Protein AF-A0A9E5U353-F1 (afdb_monomer)

Mean predicted aligned error: 9.0 Å

pLDDT: mean 82.62, std 15.08, range [50.69, 98.19]

Radius of gyration: 20.06 Å; Cα contacts (8 Å, |Δi|>4): 296; chains: 1; bounding box: 48×35×57 Å

Secondary structure (DSSP, 8-state):
--EEEEEEEEEEETTTTEEEEEEEEEEEE-TTSSEEEEEEEEEE-----TT-GGGGGPPPPEEEEEEEEEE--STTEEEEEEEEEEEEPP-----TT-PPP-EEEEEEEEEEEEEETTEEEEEEEEEEESTTPPP-EE-

Sequence (139 aa):
GFGFTVTGGVEYDFLTKQWGTHDVQVRYRHRGGLADVTVGQRRYRPYFPVWSIWGVFSPVGYNRQFASMAVYPIAGLVLRTEGYRFEYEDTETQTPLGVFEDGGWSWSAGGTYAGVRNFVFDANYRAQFGPGASSQGFD

Structure (mmCIF, N/CA/C/O backbone):
data_AF-A0A9E5U353-F1
#
_entry.id   AF-A0A9E5U353-F1
#
loop_
_atom_site.group_PDB
_atom_site.id
_atom_site.type_symbol
_atom_site.label_atom_id
_atom_site.label_alt_id
_atom_site.label_comp_id
_atom_site.label_asym_id
_atom_site.label_entity_id
_atom_site.label_seq_id
_atom_site.pdbx_PDB_ins_code
_atom_site.Cartn_x
_atom_site.Cartn_y
_atom_site.Cartn_z
_atom_site.occupancy
_atom_site.B_iso_or_equiv
_atom_site.auth_seq_id
_atom_site.auth_comp_id
_atom_site.auth_asym_id
_atom_site.auth_atom_id
_atom_site.pdbx_PDB_model_num
ATOM 1 N N . GLY A 1 1 ? 6.337 14.299 -14.046 1.00 63.34 1 GLY A N 1
ATOM 2 C CA . GLY A 1 1 ? 6.720 15.191 -12.934 1.00 63.34 1 GLY A CA 1
ATOM 3 C C . GLY A 1 1 ? 7.073 14.354 -11.724 1.00 63.34 1 GLY A C 1
ATOM 4 O O . GLY A 1 1 ? 6.481 13.292 -11.571 1.00 63.34 1 GLY A O 1
ATOM 5 N N . PHE A 1 2 ? 8.036 14.798 -10.913 1.00 86.56 2 PHE A N 1
ATOM 6 C CA . PHE A 1 2 ? 8.226 14.268 -9.559 1.00 86.56 2 PHE A CA 1
ATOM 7 C C . PHE A 1 2 ? 7.375 15.050 -8.583 1.00 86.56 2 PHE A C 1
ATOM 9 O O . PHE A 1 2 ? 7.074 16.216 -8.835 1.00 86.56 2 PHE A O 1
ATOM 16 N N . GLY A 1 3 ? 7.038 14.428 -7.466 1.00 92.50 3 GLY A N 1
ATOM 17 C CA . GLY A 1 3 ? 6.367 15.140 -6.399 1.00 92.50 3 GLY A CA 1
ATOM 18 C C . GLY A 1 3 ? 5.832 14.221 -5.327 1.00 92.50 3 GLY A C 1
ATOM 19 O O . GLY A 1 3 ? 5.822 12.996 -5.471 1.00 92.50 3 GLY A O 1
ATOM 20 N N . PHE A 1 4 ? 5.382 14.872 -4.267 1.00 95.69 4 PHE A N 1
ATOM 21 C CA . PHE A 1 4 ? 4.570 14.267 -3.234 1.00 95.69 4 PHE A CA 1
ATOM 22 C C . PHE A 1 4 ? 3.111 14.632 -3.491 1.00 95.69 4 PHE A C 1
ATOM 24 O O . PHE A 1 4 ? 2.793 15.766 -3.848 1.00 95.69 4 PHE A O 1
ATOM 31 N N . THR A 1 5 ? 2.222 13.668 -3.312 1.00 96.12 5 THR A N 1
ATOM 32 C CA . THR A 1 5 ? 0.779 13.880 -3.295 1.00 96.12 5 THR A CA 1
ATOM 33 C C . THR A 1 5 ? 0.257 13.335 -1.984 1.00 96.12 5 THR A C 1
ATOM 35 O O . THR A 1 5 ? 0.518 12.184 -1.648 1.00 96.12 5 THR A O 1
ATOM 38 N N . VAL A 1 6 ? 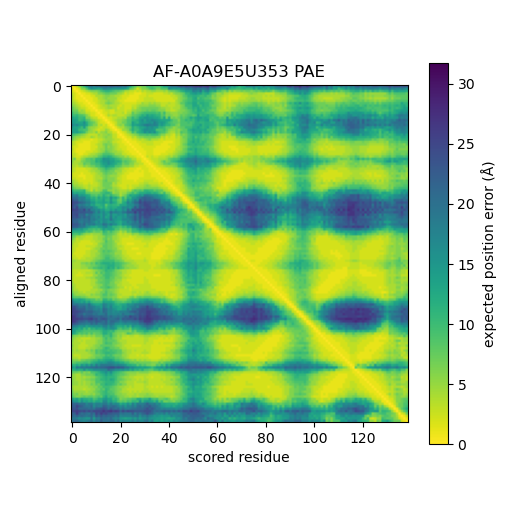-0.462 14.170 -1.245 1.00 95.38 6 VAL A N 1
ATOM 39 C CA . VAL A 1 6 ? -1.126 13.775 -0.004 1.00 95.38 6 VAL A CA 1
ATOM 40 C C . VAL A 1 6 ? -2.619 13.708 -0.283 1.00 95.38 6 VAL A C 1
ATOM 42 O O . VAL A 1 6 ? -3.177 14.602 -0.919 1.00 95.38 6 VAL A O 1
ATOM 45 N N . THR A 1 7 ? -3.261 12.635 0.155 1.00 94.06 7 THR A N 1
ATOM 46 C CA . THR A 1 7 ? -4.711 12.447 0.063 1.00 94.06 7 THR A CA 1
ATOM 47 C C . THR A 1 7 ? -5.200 11.951 1.410 1.00 94.06 7 THR A C 1
ATOM 49 O O . THR A 1 7 ? -4.520 11.151 2.044 1.00 94.06 7 THR A O 1
ATOM 52 N N . GLY A 1 8 ? -6.353 12.418 1.861 1.00 91.06 8 GLY A N 1
ATOM 53 C CA . GLY A 1 8 ? -6.964 11.908 3.076 1.00 91.06 8 GLY A CA 1
ATOM 54 C C . GLY A 1 8 ? -8.413 12.336 3.195 1.00 91.06 8 GLY A C 1
ATOM 55 O O . GLY A 1 8 ? -8.853 13.267 2.514 1.00 91.06 8 GLY A O 1
ATOM 56 N N . GLY A 1 9 ? -9.127 11.642 4.067 1.00 88.44 9 GLY A N 1
ATOM 57 C CA . GLY A 1 9 ? -10.534 11.841 4.362 1.00 88.44 9 GLY A CA 1
ATOM 58 C C . GLY A 1 9 ? -10.806 11.615 5.843 1.00 88.44 9 GLY A C 1
ATOM 59 O O . GLY A 1 9 ? -10.103 10.866 6.522 1.00 88.44 9 GLY A O 1
ATOM 60 N N . VAL A 1 10 ? -11.820 12.297 6.365 1.00 88.69 10 VAL A N 1
ATOM 61 C CA . VAL A 1 10 ? -12.285 12.103 7.735 1.00 88.69 10 VAL A CA 1
ATOM 62 C C . VAL A 1 10 ? -13.788 12.312 7.806 1.00 88.69 10 VAL A C 1
ATOM 64 O O . VAL A 1 10 ? -14.325 13.254 7.225 1.00 88.69 10 VAL A O 1
ATOM 67 N N . GLU A 1 11 ? -14.455 11.432 8.538 1.00 83.44 11 GLU A N 1
ATOM 68 C CA . GLU A 1 11 ? -15.876 11.527 8.837 1.00 83.44 11 GLU A CA 1
ATOM 69 C C . GLU A 1 11 ? -16.074 11.988 10.283 1.00 83.44 11 GLU A C 1
ATOM 71 O O . GLU A 1 11 ? -15.433 11.487 11.213 1.00 83.44 11 GLU A O 1
ATOM 76 N N . TYR A 1 12 ? -16.987 12.937 10.480 1.00 76.88 12 TYR A N 1
ATOM 77 C CA . TYR A 1 12 ? -17.412 13.390 11.799 1.00 76.88 12 TYR A CA 1
ATOM 78 C C . TYR A 1 12 ? -18.933 13.336 11.884 1.00 76.88 12 TYR A C 1
ATOM 80 O O . TYR A 1 12 ? -19.622 13.981 11.091 1.00 76.88 12 TYR A O 1
ATOM 88 N N . ASP A 1 13 ? -19.453 12.574 12.843 1.00 73.81 13 ASP A N 1
ATOM 89 C CA . ASP A 1 13 ? -20.884 12.532 13.116 1.00 73.81 13 ASP A CA 1
ATOM 90 C C . ASP A 1 13 ? -21.246 13.551 14.204 1.00 73.81 13 ASP A C 1
ATOM 92 O O . ASP A 1 13 ? -20.847 13.436 15.365 1.00 73.81 13 ASP A O 1
ATOM 96 N N . PHE A 1 14 ? -22.056 14.538 13.825 1.00 74.12 14 PHE A N 1
ATOM 97 C CA . PHE A 1 14 ? -22.554 15.579 14.720 1.00 74.12 14 PHE A CA 1
ATOM 98 C C . PHE A 1 14 ? -23.605 15.076 15.721 1.00 74.12 14 PHE A C 1
ATOM 100 O O . PHE A 1 14 ? -23.747 15.676 16.787 1.00 74.12 14 PHE A O 1
ATOM 107 N N . LEU A 1 15 ? -24.330 13.995 15.411 1.00 70.12 15 LEU A N 1
ATOM 108 C CA . LEU A 1 15 ? -25.372 13.435 16.278 1.00 70.12 15 LEU A CA 1
ATOM 109 C C . LEU A 1 15 ? -24.760 12.678 17.456 1.00 70.12 15 LEU A C 1
ATOM 111 O O . LEU A 1 15 ? -25.156 12.881 18.602 1.00 70.12 15 LEU A O 1
ATOM 115 N N . THR A 1 16 ? -23.766 11.835 17.180 1.00 68.50 16 THR A N 1
ATOM 116 C CA . THR A 1 16 ? -23.054 11.062 18.210 1.00 68.50 16 THR A CA 1
ATOM 117 C C . THR A 1 16 ? -21.823 11.786 18.764 1.00 68.50 16 THR A C 1
ATOM 119 O O . THR A 1 16 ? -21.274 11.356 19.778 1.00 68.50 16 THR A O 1
ATOM 122 N N . LYS A 1 17 ? -21.417 12.912 18.153 1.00 71.50 17 LYS A N 1
ATOM 123 C CA . LYS A 1 17 ? -20.197 13.690 18.454 1.00 71.50 17 LYS A CA 1
ATOM 124 C C . LYS A 1 17 ? -18.912 12.861 18.361 1.00 71.50 17 LYS A C 1
ATOM 126 O O . LYS A 1 17 ? -17.961 13.098 19.107 1.00 71.50 17 LYS A O 1
ATOM 131 N N . GLN A 1 18 ? -18.878 11.889 17.454 1.00 68.19 18 GLN A N 1
ATOM 132 C CA . GLN A 1 18 ? -17.766 10.954 17.302 1.00 68.19 18 GLN A CA 1
ATOM 133 C C . GLN A 1 18 ? -17.076 11.102 15.946 1.00 68.19 18 GLN A C 1
ATOM 135 O O . GLN A 1 18 ? -17.694 11.410 14.928 1.00 68.19 18 GLN A O 1
ATOM 140 N N . TRP A 1 19 ? -15.770 10.836 15.947 1.00 71.06 19 TRP A N 1
ATOM 141 C CA . TRP A 1 19 ? -14.989 10.648 14.729 1.00 71.06 19 TRP A CA 1
ATOM 142 C C . TRP A 1 19 ? -15.247 9.242 14.175 1.00 71.06 19 TRP A C 1
ATOM 144 O O . TRP A 1 19 ? -15.135 8.251 14.907 1.00 71.06 19 TRP A O 1
ATOM 154 N N . GLY A 1 20 ? -15.626 9.187 12.900 1.00 75.44 20 GLY A N 1
ATOM 155 C CA . GLY A 1 20 ? -15.909 7.966 12.155 1.00 75.44 20 GLY A CA 1
ATOM 156 C C . GLY A 1 20 ? -14.671 7.433 11.436 1.00 75.44 20 GLY A C 1
ATOM 157 O O . GLY A 1 20 ? -13.565 7.417 11.987 1.00 75.44 20 GLY A O 1
ATOM 158 N N . THR A 1 21 ? -14.855 6.993 10.191 1.00 81.69 21 THR A N 1
ATOM 159 C CA . THR A 1 21 ? -13.746 6.520 9.358 1.00 81.69 21 THR A CA 1
ATOM 160 C C . THR A 1 21 ? -12.806 7.676 9.021 1.00 81.69 21 THR A C 1
ATOM 162 O O . THR A 1 21 ? -13.242 8.782 8.703 1.00 81.69 21 THR A O 1
ATOM 165 N N . HIS A 1 22 ? -11.501 7.420 9.079 1.00 86.12 22 HIS A N 1
ATOM 166 C CA . HIS A 1 22 ? -10.500 8.352 8.575 1.00 86.12 22 HIS A CA 1
ATOM 167 C C . HIS A 1 22 ? -9.378 7.629 7.845 1.00 86.12 22 HIS A C 1
ATOM 169 O O . HIS A 1 22 ? -8.992 6.513 8.199 1.00 86.12 22 HIS A O 1
ATOM 175 N N . ASP A 1 23 ? -8.834 8.284 6.830 1.00 90.75 23 ASP A N 1
ATOM 176 C CA . ASP A 1 23 ? -7.731 7.786 6.030 1.00 90.75 23 ASP A CA 1
ATOM 177 C C . ASP A 1 23 ? -6.764 8.910 5.668 1.00 90.75 23 ASP A C 1
ATOM 179 O O . ASP A 1 23 ? -7.139 10.069 5.496 1.00 90.75 23 ASP A O 1
ATOM 183 N N . VAL A 1 24 ? -5.488 8.560 5.569 1.00 93.94 24 VAL A N 1
ATOM 184 C CA . VAL A 1 24 ? -4.467 9.442 5.016 1.00 93.94 24 VAL A CA 1
ATOM 185 C C . VAL A 1 24 ? -3.426 8.609 4.294 1.00 93.94 24 VAL A C 1
ATOM 187 O O . VAL A 1 24 ? -2.981 7.570 4.785 1.00 93.94 24 VAL A O 1
ATOM 190 N N . GLN A 1 25 ? -3.019 9.081 3.125 1.00 95.44 25 GLN A N 1
ATOM 191 C CA . GLN A 1 25 ? -1.973 8.483 2.320 1.00 95.44 25 GLN A CA 1
ATOM 192 C C . GLN A 1 25 ? -1.069 9.546 1.707 1.00 95.44 25 GLN A C 1
ATOM 194 O O . GLN A 1 25 ? -1.489 10.649 1.350 1.00 95.44 25 GLN A O 1
ATOM 199 N N . VAL A 1 26 ? 0.190 9.170 1.547 1.00 96.81 26 VAL A N 1
ATOM 200 C C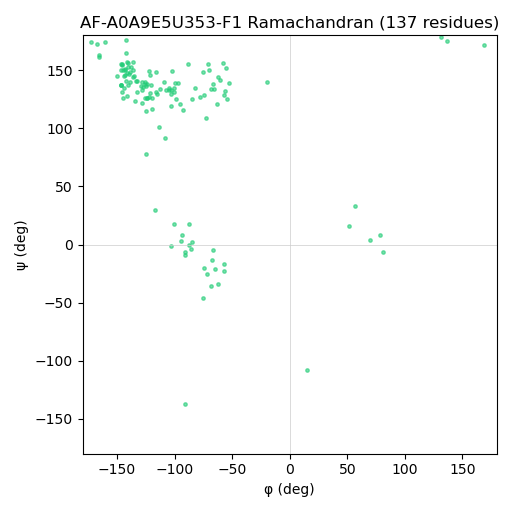A . VAL A 1 26 ? 1.219 9.951 0.880 1.00 96.81 26 VAL A CA 1
ATOM 201 C C . VAL A 1 26 ? 1.770 9.113 -0.258 1.00 96.81 26 VAL A C 1
ATOM 203 O O . VAL A 1 26 ? 2.200 7.979 -0.054 1.00 96.81 26 VAL A O 1
ATOM 206 N N . ARG A 1 27 ? 1.780 9.688 -1.456 1.00 96.38 27 ARG A N 1
ATOM 207 C CA . ARG A 1 27 ? 2.394 9.112 -2.647 1.00 96.38 27 ARG A CA 1
ATOM 208 C C . ARG A 1 27 ? 3.587 9.948 -3.070 1.00 96.38 27 ARG A C 1
ATOM 210 O O . ARG A 1 27 ? 3.488 11.167 -3.169 1.00 96.38 27 ARG A O 1
ATOM 217 N N . TYR A 1 28 ? 4.693 9.290 -3.370 1.00 96.38 28 TYR A N 1
ATOM 218 C CA . TYR A 1 28 ? 5.891 9.881 -3.935 1.00 96.38 28 TYR A CA 1
ATOM 219 C C . TYR A 1 28 ? 6.156 9.301 -5.322 1.00 96.38 28 TYR A C 1
ATOM 221 O O . TYR A 1 28 ? 6.181 8.084 -5.501 1.00 96.38 28 TYR A O 1
ATOM 229 N N . ARG A 1 29 ? 6.413 10.175 -6.299 1.00 95.50 29 ARG A N 1
ATOM 230 C CA . ARG A 1 29 ? 6.825 9.780 -7.650 1.00 95.50 29 ARG A CA 1
ATOM 231 C C . ARG A 1 29 ? 8.195 10.347 -7.981 1.00 95.50 29 ARG A C 1
ATOM 233 O O . ARG A 1 29 ? 8.396 11.561 -7.923 1.00 95.50 29 ARG A O 1
ATOM 240 N N . HIS A 1 30 ? 9.122 9.482 -8.380 1.00 92.75 30 HIS A N 1
ATOM 241 C CA . HIS A 1 30 ? 10.470 9.886 -8.773 1.00 92.75 30 HIS A CA 1
ATOM 242 C C . HIS A 1 30 ? 10.481 10.659 -10.109 1.00 92.75 30 HIS A C 1
ATOM 244 O O . HIS A 1 30 ? 9.668 10.413 -11.002 1.00 92.75 30 HIS A O 1
ATOM 250 N N . ARG A 1 31 ? 11.449 11.573 -10.290 1.00 85.38 31 ARG A N 1
ATOM 251 C CA . ARG A 1 31 ? 11.523 12.514 -11.437 1.00 85.38 31 ARG A CA 1
ATOM 252 C C . ARG A 1 31 ? 11.666 11.829 -12.783 1.00 85.38 31 ARG A C 1
ATOM 254 O O . ARG A 1 31 ? 11.104 12.314 -13.760 1.00 85.38 31 ARG A O 1
ATOM 261 N N . GLY A 1 32 ? 12.365 10.701 -12.805 1.00 86.31 32 GLY A N 1
ATOM 262 C CA . GLY A 1 32 ? 12.540 9.864 -13.991 1.00 86.31 32 GLY A CA 1
ATOM 263 C C . GLY A 1 32 ? 11.519 8.734 -14.130 1.00 86.31 32 GLY A C 1
ATOM 264 O O . GLY A 1 32 ? 11.740 7.850 -14.942 1.00 86.31 32 GLY A O 1
ATOM 265 N N . GLY A 1 33 ? 10.467 8.679 -13.302 1.00 86.50 33 GLY A N 1
ATOM 266 C CA . GLY A 1 33 ? 9.503 7.567 -13.314 1.00 86.50 33 GLY A CA 1
ATOM 267 C C . GLY A 1 33 ? 10.053 6.230 -12.800 1.00 86.50 33 GLY A C 1
ATOM 268 O O . GLY A 1 33 ? 9.328 5.247 -12.798 1.00 86.50 33 GLY A O 1
ATOM 269 N N . LEU A 1 34 ? 11.304 6.206 -12.327 1.00 93.31 34 LEU A N 1
ATOM 270 C CA . LEU A 1 34 ? 12.001 5.007 -11.841 1.00 93.31 34 LEU A CA 1
ATOM 271 C C . LEU A 1 34 ? 11.392 4.390 -10.581 1.00 93.31 34 LEU A C 1
ATOM 273 O O . LEU A 1 34 ? 11.657 3.227 -10.297 1.00 93.31 34 LEU A O 1
ATOM 277 N N . ALA A 1 35 ? 10.620 5.163 -9.817 1.00 95.00 35 ALA A N 1
ATOM 278 C CA . ALA A 1 35 ? 9.994 4.698 -8.592 1.00 95.00 35 ALA A CA 1
ATOM 279 C C . ALA A 1 35 ? 8.668 5.418 -8.324 1.00 95.00 35 ALA A C 1
ATOM 281 O O . ALA A 1 35 ? 8.523 6.618 -8.596 1.00 95.00 35 ALA A O 1
ATOM 282 N N . ASP A 1 36 ? 7.732 4.671 -7.755 1.00 96.50 36 ASP A N 1
ATOM 283 C CA . ASP A 1 36 ? 6.452 5.121 -7.224 1.00 96.50 36 ASP A CA 1
ATOM 284 C C . ASP A 1 36 ? 6.268 4.470 -5.855 1.00 96.50 36 ASP A C 1
ATOM 286 O O . ASP A 1 36 ? 6.368 3.251 -5.746 1.00 96.50 36 ASP A O 1
ATOM 290 N N . VAL A 1 37 ? 6.071 5.267 -4.811 1.00 97.06 37 VAL A N 1
ATOM 291 C CA . VAL A 1 37 ? 5.944 4.787 -3.430 1.00 97.06 37 VAL A CA 1
ATOM 292 C C . VAL A 1 37 ? 4.676 5.370 -2.843 1.00 97.06 37 VAL A C 1
ATOM 294 O O . VAL A 1 37 ? 4.448 6.570 -2.954 1.00 97.06 37 VAL A O 1
ATOM 297 N N . THR A 1 38 ? 3.864 4.546 -2.195 1.00 97.56 38 THR A N 1
ATOM 298 C CA . THR A 1 38 ? 2.676 4.977 -1.459 1.00 97.56 38 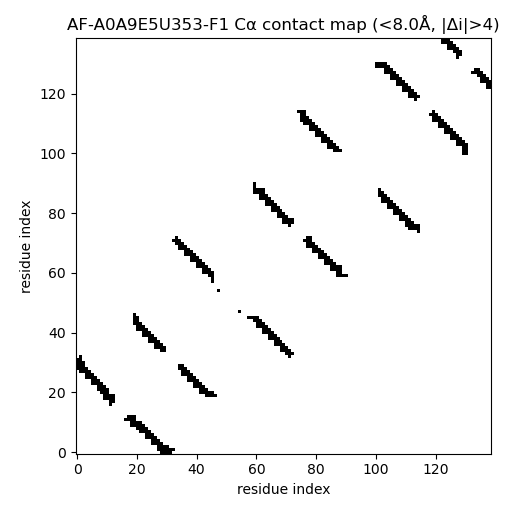THR A CA 1
ATOM 299 C C . THR A 1 38 ? 2.731 4.424 -0.047 1.00 97.56 38 THR A C 1
ATOM 301 O O . THR A 1 38 ? 3.042 3.257 0.150 1.00 97.56 38 THR A O 1
ATOM 304 N N . VAL A 1 39 ? 2.426 5.254 0.942 1.00 96.88 39 VAL A N 1
ATOM 305 C CA . VAL A 1 39 ? 2.295 4.855 2.347 1.00 96.88 39 VAL A CA 1
ATOM 306 C C . VAL A 1 39 ? 1.043 5.489 2.923 1.00 96.88 39 VAL A C 1
ATOM 308 O O . VAL A 1 39 ? 0.702 6.614 2.560 1.00 96.88 39 VAL A O 1
ATOM 311 N N . GLY A 1 40 ? 0.345 4.798 3.815 1.00 95.44 40 GLY A N 1
ATOM 312 C CA . GLY A 1 40 ? -0.872 5.341 4.396 1.00 95.44 40 GLY A CA 1
ATOM 313 C C . GLY A 1 40 ? -1.391 4.575 5.596 1.00 95.44 40 GLY A C 1
ATOM 314 O O . GLY A 1 40 ? -0.912 3.497 5.950 1.00 95.44 40 GLY A O 1
ATOM 315 N N . GLN A 1 41 ? -2.405 5.161 6.217 1.00 93.06 41 GLN A N 1
ATOM 316 C CA . GLN A 1 41 ? -3.159 4.573 7.309 1.00 93.06 41 GLN A CA 1
ATOM 317 C C . GLN A 1 41 ? -4.653 4.805 7.101 1.00 93.06 41 GLN A C 1
ATOM 319 O O . GLN A 1 41 ? -5.065 5.800 6.506 1.00 93.06 41 GLN A O 1
ATOM 324 N N . ARG A 1 42 ? -5.463 3.881 7.604 1.00 88.88 42 ARG A N 1
ATOM 325 C CA . ARG A 1 42 ? -6.918 3.961 7.605 1.00 88.88 42 ARG A CA 1
ATOM 326 C C . ARG A 1 42 ? -7.447 3.400 8.912 1.00 88.88 42 ARG A C 1
ATOM 328 O O . ARG A 1 42 ? -7.138 2.259 9.240 1.00 88.88 42 ARG A O 1
ATOM 335 N N . ARG A 1 43 ? -8.292 4.159 9.596 1.00 86.31 43 ARG A N 1
ATOM 336 C CA . ARG A 1 43 ? -9.165 3.651 10.649 1.00 86.31 43 ARG A CA 1
ATOM 337 C C . ARG A 1 43 ? -10.562 3.538 10.081 1.00 86.31 43 ARG A C 1
ATOM 339 O O . ARG A 1 43 ? -11.132 4.533 9.643 1.00 86.31 43 ARG A O 1
ATOM 346 N N . TYR A 1 44 ? -11.096 2.331 10.063 1.00 78.81 44 TYR A N 1
ATOM 347 C CA . TYR A 1 44 ? -12.479 2.079 9.713 1.00 78.81 44 TYR A CA 1
ATOM 348 C C . TYR A 1 44 ? -13.292 1.922 10.989 1.00 78.81 44 TYR A C 1
ATOM 350 O O . TYR A 1 44 ? -12.974 1.073 11.820 1.00 78.81 44 TYR A O 1
ATOM 358 N N . ARG A 1 45 ? -14.350 2.723 11.114 1.00 74.50 45 ARG A N 1
ATOM 359 C CA . ARG A 1 45 ? -15.330 2.585 12.186 1.00 74.50 45 ARG A CA 1
ATOM 360 C C . ARG A 1 45 ? -16.716 2.455 11.557 1.00 74.50 45 ARG A C 1
ATOM 362 O O . ARG A 1 45 ? -17.149 3.397 10.892 1.00 74.50 45 ARG A O 1
ATOM 369 N N . PRO A 1 46 ? -17.397 1.311 11.706 1.00 65.25 46 PRO A N 1
ATOM 370 C CA . PRO A 1 46 ? -18.727 1.147 11.148 1.00 65.25 46 PRO A CA 1
ATOM 371 C C . PRO A 1 46 ? -19.709 2.085 11.848 1.00 65.25 46 PRO A C 1
ATOM 373 O O . PRO A 1 46 ? -19.728 2.192 13.074 1.00 65.25 46 PRO A O 1
ATOM 376 N N . TYR A 1 47 ? -20.522 2.768 11.049 1.00 59.31 47 TYR A N 1
ATOM 377 C CA . TYR A 1 47 ? -21.579 3.642 11.533 1.00 59.31 47 TYR A CA 1
ATOM 378 C C . TYR A 1 47 ? -22.926 2.930 11.460 1.00 59.31 47 TYR A C 1
ATOM 380 O O . TYR A 1 47 ? -23.259 2.355 10.421 1.00 59.31 47 TYR A O 1
ATOM 388 N N . PHE A 1 48 ? -23.722 3.025 12.527 1.00 59.81 48 PHE A N 1
ATOM 389 C CA . PHE A 1 48 ? -25.103 2.556 12.522 1.00 59.81 48 PHE A CA 1
ATOM 390 C C . PHE A 1 48 ? -26.068 3.658 12.951 1.00 59.81 48 PHE A C 1
ATOM 392 O O . PHE A 1 48 ? -25.802 4.372 13.920 1.00 59.81 48 PHE A O 1
ATOM 399 N N . PRO A 1 49 ? -27.221 3.773 12.272 1.00 53.94 49 PRO A N 1
ATOM 400 C CA . PRO A 1 49 ? -28.277 4.660 12.717 1.00 53.94 49 PRO A CA 1
ATOM 401 C C . PRO A 1 49 ? -28.817 4.241 14.087 1.00 53.94 49 PRO A C 1
ATOM 403 O O . PRO A 1 49 ? -29.000 3.052 14.352 1.00 53.94 49 PRO A O 1
ATOM 406 N N . VAL A 1 50 ? -29.173 5.229 14.911 1.00 55.56 50 VAL A N 1
ATOM 407 C CA . VAL A 1 50 ? -29.675 5.064 16.293 1.00 55.56 50 VAL A CA 1
ATOM 408 C C . VAL A 1 50 ? -30.933 4.179 16.390 1.00 55.56 50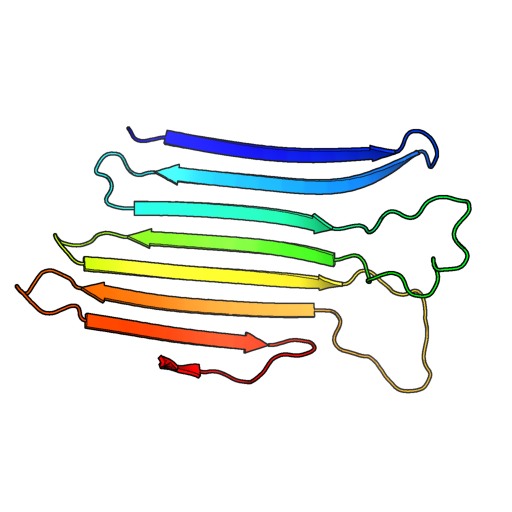 VAL A C 1
ATOM 410 O O . VAL A 1 50 ? -31.283 3.703 17.463 1.00 55.56 50 VAL A O 1
ATOM 413 N N . TRP A 1 51 ? -31.621 3.949 15.270 1.00 55.31 51 TRP A N 1
ATOM 414 C CA . TRP A 1 51 ? -32.836 3.136 15.176 1.00 55.31 51 TRP A CA 1
ATOM 415 C C . TRP A 1 51 ? -32.594 1.668 14.785 1.00 55.31 51 TRP A C 1
ATOM 417 O O . TRP A 1 51 ? -33.558 0.928 14.591 1.00 55.31 51 TRP A O 1
ATOM 427 N N . SER A 1 52 ? -31.343 1.227 14.622 1.00 55.59 52 SER A N 1
ATOM 428 C CA . SER A 1 52 ? -31.046 -0.145 14.199 1.00 55.59 52 SER A CA 1
ATOM 429 C C . SER A 1 52 ? -30.770 -1.072 15.388 1.00 55.59 52 SER A C 1
ATOM 431 O O . SER A 1 52 ? -29.810 -0.881 16.128 1.00 55.59 52 SER A O 1
ATOM 433 N N . ILE A 1 53 ? -31.569 -2.138 15.519 1.00 57.47 53 ILE A N 1
ATOM 434 C CA . ILE A 1 53 ? -31.397 -3.221 16.515 1.00 57.47 53 ILE A CA 1
ATOM 435 C C . ILE A 1 53 ? 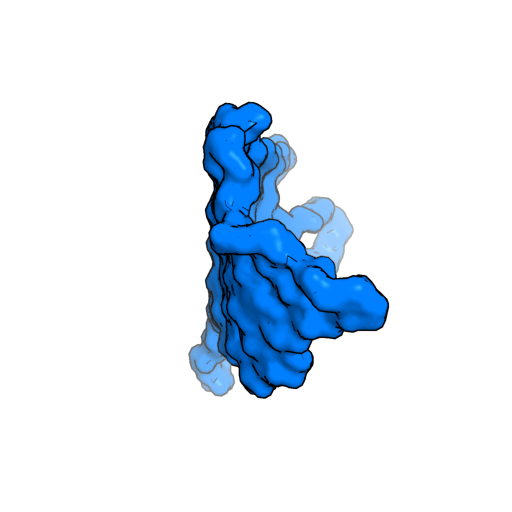-30.121 -4.050 16.225 1.00 57.47 53 ILE A C 1
ATOM 437 O O . ILE A 1 53 ? -29.642 -4.806 17.065 1.00 57.47 53 ILE A O 1
ATOM 441 N N . TRP A 1 54 ? -29.525 -3.885 15.040 1.00 56.19 54 TRP A N 1
ATOM 442 C CA . TRP A 1 54 ? -28.420 -4.703 14.533 1.00 56.19 54 TRP A CA 1
ATOM 443 C C . TRP A 1 54 ? -27.020 -4.265 14.983 1.00 56.19 54 TRP A C 1
ATOM 445 O O . TRP A 1 54 ? -26.046 -4.899 14.585 1.00 56.19 54 TRP A O 1
ATOM 455 N N . GLY A 1 55 ? -26.893 -3.230 15.822 1.00 53.66 55 GLY A N 1
ATOM 456 C CA . GLY A 1 55 ? -25.590 -2.720 16.279 1.00 53.66 55 GLY A CA 1
ATOM 457 C C . GLY A 1 55 ? -24.697 -3.763 16.975 1.00 53.66 55 GLY A C 1
ATOM 458 O O . GLY A 1 55 ? -23.478 -3.626 16.958 1.00 53.66 55 GLY A O 1
ATOM 459 N N . VAL A 1 56 ? -25.272 -4.842 17.516 1.00 53.72 56 VAL A N 1
ATOM 460 C CA . VAL A 1 56 ? -24.536 -5.960 18.147 1.00 53.72 56 VAL A CA 1
ATOM 461 C C . VAL A 1 56 ? -23.846 -6.887 17.131 1.00 53.72 56 VAL A C 1
ATOM 463 O O . VAL A 1 56 ? -22.895 -7.572 17.485 1.00 53.72 56 VAL A O 1
ATOM 466 N N . PHE A 1 57 ? -24.264 -6.888 15.860 1.00 55.09 57 PHE A N 1
ATOM 467 C CA . PHE A 1 57 ? -23.637 -7.675 14.781 1.00 55.09 57 PHE A CA 1
ATOM 468 C C . PHE A 1 57 ? -22.712 -6.829 13.896 1.00 55.09 57 PHE A C 1
ATOM 470 O O . PHE A 1 57 ? -22.417 -7.194 12.755 1.00 55.09 57 PHE A O 1
ATOM 477 N N . SER A 1 58 ? -22.301 -5.663 14.394 1.00 56.09 58 SER A N 1
ATOM 478 C CA . SER A 1 58 ? -21.455 -4.733 13.655 1.00 56.09 58 SER A CA 1
ATOM 479 C C . SER A 1 58 ? -20.113 -5.374 13.299 1.00 56.09 58 SER A C 1
ATOM 481 O O . SER A 1 58 ? -19.534 -6.067 14.139 1.00 56.09 58 SER A O 1
ATOM 483 N N . PRO A 1 59 ? -19.566 -5.110 12.097 1.00 60.28 59 PRO A N 1
ATOM 484 C CA . PRO A 1 59 ? -18.159 -5.380 11.843 1.00 60.28 59 PRO A CA 1
ATOM 485 C C . PRO A 1 59 ? -17.324 -4.700 12.928 1.00 60.28 59 PRO A C 1
ATOM 487 O O . PRO A 1 59 ? -17.619 -3.572 13.319 1.00 60.28 59 PRO A O 1
ATOM 490 N N . VAL A 1 60 ? -16.289 -5.363 13.427 1.00 69.50 60 VAL A N 1
ATOM 491 C CA . VAL A 1 60 ? -15.385 -4.730 14.389 1.00 69.50 60 VAL A CA 1
ATOM 492 C C . VAL A 1 60 ? -14.618 -3.630 13.655 1.00 69.50 60 VAL A C 1
ATOM 494 O O . VAL A 1 60 ? -14.160 -3.832 12.523 1.00 69.50 60 VAL A O 1
ATOM 497 N N . GLY A 1 61 ? -14.519 -2.446 14.267 1.00 78.50 61 GLY A N 1
ATOM 498 C CA . GLY A 1 61 ? -13.663 -1.382 13.749 1.00 78.50 61 GLY A CA 1
ATOM 499 C C . GLY A 1 61 ? -12.232 -1.894 13.591 1.00 78.50 61 GLY A C 1
ATOM 500 O O . GLY A 1 61 ? -11.821 -2.818 14.286 1.00 78.50 61 GLY A O 1
ATOM 501 N N . TYR A 1 62 ? -11.466 -1.341 12.658 1.00 80.94 62 TYR A N 1
ATOM 502 C CA . TYR A 1 62 ? -10.068 -1.740 12.506 1.00 80.94 62 TYR A CA 1
ATOM 503 C C . TYR A 1 62 ? -9.186 -0.572 12.097 1.00 80.94 62 TYR A C 1
ATOM 505 O O . TYR A 1 62 ? -9.600 0.342 11.379 1.00 80.94 62 TYR A O 1
ATOM 513 N N . ASN A 1 63 ? -7.928 -0.641 12.512 1.00 88.06 63 ASN A N 1
ATOM 514 C CA . ASN A 1 63 ? -6.861 0.239 12.071 1.00 88.06 63 ASN A CA 1
ATOM 515 C C . ASN A 1 63 ? -5.973 -0.534 11.103 1.00 88.06 63 ASN A C 1
ATOM 517 O O . ASN A 1 63 ? -5.586 -1.662 11.381 1.00 88.06 63 ASN A O 1
ATOM 521 N N . ARG A 1 64 ? -5.638 0.058 9.959 1.00 90.12 64 ARG A N 1
ATOM 522 C CA . ARG A 1 64 ? -4.756 -0.541 8.958 1.00 90.12 64 ARG A CA 1
ATOM 523 C C . ARG A 1 64 ? -3.705 0.449 8.513 1.00 90.12 64 ARG A C 1
ATOM 525 O O . ARG A 1 64 ? -4.032 1.555 8.101 1.00 90.12 64 ARG A O 1
ATOM 532 N N . GLN A 1 65 ? -2.456 0.015 8.504 1.00 94.69 65 GLN A N 1
ATOM 533 C CA . GLN A 1 65 ? -1.351 0.730 7.874 1.00 94.69 65 GLN A CA 1
ATOM 534 C C . GLN A 1 65 ? -0.932 -0.034 6.630 1.00 94.69 65 GLN A C 1
ATOM 536 O O . GLN A 1 65 ? -0.920 -1.263 6.649 1.00 94.69 65 GLN A O 1
ATOM 541 N N . PHE A 1 66 ? -0.617 0.670 5.550 1.00 95.81 66 PHE A N 1
ATOM 542 C CA . PHE A 1 66 ? -0.232 0.051 4.290 1.00 95.81 66 PHE A CA 1
ATOM 543 C C . PHE A 1 66 ? 0.903 0.808 3.616 1.00 95.81 66 PHE A C 1
ATOM 545 O O . PHE A 1 66 ? 1.066 2.017 3.788 1.00 95.81 66 PHE A O 1
ATOM 552 N N . ALA A 1 67 ? 1.676 0.075 2.830 1.00 96.88 67 ALA A N 1
ATOM 553 C CA . ALA A 1 67 ? 2.731 0.606 1.995 1.00 96.88 67 ALA A CA 1
ATOM 55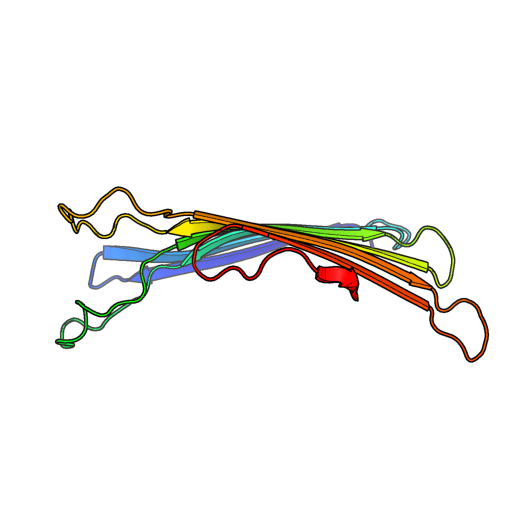4 C C . ALA A 1 67 ? 2.775 -0.161 0.674 1.00 96.88 67 ALA A C 1
ATOM 556 O O . ALA A 1 67 ? 2.532 -1.364 0.636 1.00 96.88 67 ALA A O 1
ATOM 557 N N . SER A 1 68 ? 3.106 0.528 -0.408 1.00 97.69 68 SER A N 1
ATOM 558 C CA . SER A 1 68 ? 3.405 -0.082 -1.695 1.00 97.69 68 SER A CA 1
ATOM 559 C C . SER A 1 68 ? 4.519 0.673 -2.401 1.00 97.69 68 SER A C 1
ATOM 561 O O . SER A 1 68 ? 4.714 1.875 -2.215 1.00 97.69 68 SER A O 1
ATOM 563 N N . MET A 1 69 ? 5.282 -0.049 -3.206 1.00 97.69 69 MET A N 1
ATOM 564 C CA . MET A 1 69 ? 6.364 0.492 -4.004 1.00 97.69 69 MET A CA 1
ATOM 565 C C . MET A 1 69 ? 6.423 -0.231 -5.343 1.00 97.69 69 MET A C 1
ATOM 567 O O . MET A 1 69 ? 6.378 -1.457 -5.404 1.00 97.69 69 MET A O 1
ATOM 571 N N . ALA A 1 70 ? 6.576 0.537 -6.414 1.00 97.94 70 ALA A N 1
ATOM 572 C CA . ALA A 1 70 ? 6.916 0.046 -7.736 1.00 97.94 70 ALA A CA 1
ATOM 573 C C . ALA A 1 70 ? 8.216 0.705 -8.193 1.00 97.94 70 ALA A C 1
ATOM 575 O O . ALA A 1 70 ? 8.331 1.930 -8.146 1.00 97.94 70 ALA A O 1
ATOM 576 N N . VAL A 1 71 ? 9.176 -0.089 -8.659 1.00 97.75 71 VAL A N 1
ATOM 577 C CA . VAL A 1 71 ? 10.424 0.402 -9.251 1.00 97.75 71 VAL A CA 1
ATOM 578 C C . VAL A 1 71 ? 10.593 -0.121 -10.669 1.00 97.75 71 VAL A C 1
ATOM 580 O O . VAL A 1 71 ? 10.139 -1.217 -10.995 1.00 97.75 71 VAL A O 1
ATOM 583 N N . TYR A 1 72 ? 11.260 0.671 -11.503 1.00 96.44 72 TYR A N 1
ATOM 584 C CA . TYR A 1 72 ? 11.441 0.432 -12.934 1.00 96.44 72 TYR A CA 1
ATOM 585 C C . TYR A 1 72 ? 12.946 0.443 -13.244 1.00 96.44 72 TYR A C 1
ATOM 587 O O . TYR A 1 72 ? 13.465 1.466 -13.696 1.00 96.44 72 TYR A O 1
ATOM 595 N N . PRO A 1 73 ? 13.686 -0.641 -12.934 1.00 93.31 73 PRO A N 1
ATOM 596 C CA . PRO A 1 73 ? 15.150 -0.633 -12.996 1.00 93.31 73 PRO A CA 1
ATOM 597 C C . PRO A 1 73 ? 15.680 -0.520 -14.427 1.00 93.31 73 PRO A C 1
ATOM 599 O O . PRO A 1 73 ? 16.706 0.111 -14.667 1.00 93.31 73 PRO A O 1
ATOM 602 N N . ILE A 1 74 ? 14.972 -1.143 -15.371 1.00 94.12 74 ILE A N 1
ATOM 603 C CA . ILE A 1 74 ? 15.285 -1.167 -16.801 1.00 94.12 74 ILE A CA 1
ATOM 604 C C . ILE A 1 74 ? 13.991 -1.098 -17.615 1.00 94.12 74 ILE A C 1
ATOM 606 O O . ILE A 1 74 ? 12.899 -1.353 -17.102 1.00 94.12 74 ILE A O 1
ATOM 610 N N . ALA A 1 75 ? 14.110 -0.791 -18.907 1.00 92.88 75 ALA A N 1
ATOM 611 C CA . ALA A 1 75 ? 12.972 -0.798 -19.817 1.00 92.88 75 ALA A CA 1
ATOM 612 C C . ALA A 1 75 ? 12.280 -2.174 -19.827 1.00 92.88 75 ALA A C 1
ATOM 614 O O . ALA A 1 75 ? 12.921 -3.212 -19.995 1.00 92.88 75 ALA A O 1
ATOM 615 N N . GLY A 1 76 ? 10.961 -2.166 -19.637 1.00 93.69 76 GLY A N 1
ATOM 616 C CA . GLY A 1 76 ? 10.137 -3.372 -19.625 1.00 93.69 76 GLY A CA 1
ATOM 617 C C . GLY A 1 76 ? 10.144 -4.158 -18.312 1.00 93.69 76 GLY A C 1
ATOM 618 O O . GLY A 1 76 ? 9.347 -5.083 -18.216 1.00 93.69 76 GLY A O 1
ATOM 619 N N . LEU A 1 77 ? 10.970 -3.816 -17.311 1.00 96.44 77 LEU A N 1
ATOM 620 C CA . LEU A 1 77 ? 10.957 -4.460 -15.988 1.00 96.44 77 LEU A CA 1
ATOM 621 C C . LEU A 1 77 ? 10.272 -3.569 -14.953 1.00 96.44 77 LEU A C 1
ATOM 623 O O . LEU A 1 77 ? 10.654 -2.412 -14.775 1.00 96.44 77 LEU A O 1
ATOM 627 N N . VAL A 1 78 ? 9.323 -4.140 -14.216 1.00 97.81 78 VAL A N 1
ATOM 628 C CA . VAL A 1 78 ? 8.728 -3.520 -13.031 1.00 97.81 78 VAL A CA 1
ATOM 629 C C . VAL A 1 78 ? 8.848 -4.479 -11.867 1.00 97.81 78 VAL A C 1
ATOM 631 O O . VAL A 1 78 ? 8.372 -5.603 -11.964 1.00 97.81 78 VAL A O 1
ATOM 634 N N . LEU A 1 79 ? 9.432 -4.025 -10.763 1.00 98.19 79 LEU A N 1
ATOM 635 C CA . LEU A 1 79 ? 9.383 -4.739 -9.490 1.00 98.19 79 LEU A CA 1
ATOM 636 C C . LEU A 1 79 ? 8.363 -4.050 -8.594 1.00 98.19 79 LEU A C 1
ATOM 638 O O . LEU A 1 79 ? 8.362 -2.821 -8.496 1.00 98.19 79 LEU A O 1
ATOM 642 N N . ARG A 1 80 ? 7.491 -4.828 -7.962 1.00 98.00 80 ARG A N 1
ATOM 643 C CA . ARG A 1 80 ? 6.431 -4.332 -7.086 1.00 98.00 80 ARG A CA 1
ATOM 644 C C . ARG A 1 80 ? 6.535 -5.006 -5.736 1.00 98.00 80 ARG A C 1
ATOM 646 O O . ARG A 1 80 ? 6.767 -6.206 -5.652 1.00 98.00 80 ARG A O 1
ATOM 653 N N . THR A 1 81 ? 6.320 -4.234 -4.687 1.00 97.69 81 THR A N 1
ATOM 654 C CA . THR A 1 81 ? 6.050 -4.765 -3.361 1.00 97.69 81 THR A CA 1
ATOM 655 C C . THR A 1 81 ? 4.914 -3.984 -2.739 1.00 97.69 81 THR A C 1
ATOM 657 O O . THR A 1 81 ? 4.772 -2.782 -2.965 1.00 97.69 81 THR A O 1
ATOM 660 N N . GLU A 1 82 ? 4.085 -4.669 -1.977 1.00 97.12 82 GLU A N 1
ATOM 661 C CA . GLU A 1 82 ? 3.032 -4.053 -1.195 1.00 97.12 82 GLU A CA 1
ATOM 662 C C . GLU A 1 82 ? 2.844 -4.823 0.097 1.00 97.12 82 GLU A C 1
ATOM 664 O O . GLU A 1 82 ? 3.163 -6.006 0.189 1.00 97.12 82 GLU A O 1
ATOM 669 N N . GLY A 1 83 ? 2.325 -4.149 1.107 1.00 96.19 83 GLY A N 1
ATOM 670 C CA . GLY A 1 83 ? 1.954 -4.800 2.338 1.00 96.19 83 GLY A CA 1
ATOM 671 C C . GLY A 1 83 ? 1.085 -3.924 3.206 1.00 96.19 83 GLY A C 1
ATOM 672 O O . GLY A 1 83 ? 1.008 -2.704 3.047 1.00 96.19 83 GLY A O 1
ATOM 673 N N . TYR A 1 84 ? 0.413 -4.573 4.138 1.00 94.75 84 TYR A N 1
ATOM 674 C CA . TYR A 1 84 ? -0.367 -3.917 5.160 1.00 94.75 84 TYR A CA 1
ATOM 675 C C . TYR A 1 84 ? -0.303 -4.699 6.463 1.00 94.75 84 TYR A C 1
ATOM 677 O O . TYR A 1 84 ? -0.116 -5.914 6.471 1.00 94.75 84 TYR A O 1
ATOM 685 N N . ARG A 1 85 ? -0.504 -3.985 7.565 1.00 94.19 85 ARG A N 1
ATOM 686 C CA . ARG A 1 85 ? -0.817 -4.560 8.872 1.00 94.19 85 ARG A CA 1
ATOM 687 C C . ARG A 1 85 ? -2.140 -3.997 9.352 1.00 94.19 85 ARG A C 1
ATOM 689 O O . ARG A 1 85 ? -2.436 -2.834 9.061 1.00 94.19 85 ARG A O 1
ATOM 696 N N . PHE A 1 86 ? -2.918 -4.796 10.060 1.00 89.88 86 PHE A N 1
ATOM 697 C CA . PHE A 1 86 ? -4.180 -4.370 10.639 1.00 89.88 86 PHE A CA 1
ATOM 698 C C . PHE A 1 86 ? -4.334 -4.874 12.068 1.00 89.88 86 PHE A C 1
ATOM 700 O O . PHE A 1 86 ? -3.703 -5.851 12.458 1.00 89.88 86 PHE A O 1
ATOM 707 N N . GLU A 1 87 ? -5.177 -4.177 12.813 1.00 89.31 87 GLU A N 1
ATOM 708 C CA . GLU A 1 87 ? -5.536 -4.472 14.194 1.00 89.31 87 GLU A CA 1
ATOM 709 C C . GLU A 1 87 ? -7.006 -4.089 14.372 1.00 89.31 87 GLU A C 1
ATOM 711 O O . GLU A 1 87 ? -7.415 -2.983 13.994 1.00 89.31 87 GLU A O 1
ATOM 716 N N . TYR A 1 88 ? -7.807 -5.026 14.859 1.00 83.31 88 TYR A N 1
ATOM 717 C CA . TYR A 1 88 ? -9.203 -4.821 15.199 1.00 83.31 88 TYR A CA 1
ATOM 718 C C . TYR A 1 88 ? -9.313 -4.036 16.509 1.00 83.31 88 TYR A C 1
ATOM 720 O O . TYR A 1 88 ? -8.452 -4.102 17.378 1.00 83.31 88 TYR A O 1
ATOM 728 N N . GLU A 1 89 ? -10.368 -3.238 16.630 1.00 77.44 89 GLU A N 1
ATOM 729 C CA . GLU A 1 89 ? -10.709 -2.569 17.882 1.00 77.44 89 GLU A CA 1
ATOM 730 C C . GLU A 1 89 ? -11.219 -3.584 18.915 1.00 77.44 89 GLU A C 1
ATOM 732 O O . GLU A 1 89 ? -11.732 -4.647 18.559 1.00 77.44 89 GLU A O 1
ATOM 737 N N . ASP A 1 90 ? -11.090 -3.242 20.199 1.00 69.69 90 ASP A N 1
ATOM 738 C CA . ASP A 1 90 ? -11.611 -4.070 21.287 1.00 69.69 90 ASP A CA 1
ATOM 739 C C . ASP A 1 90 ? -13.118 -4.302 21.093 1.00 69.69 90 ASP A C 1
ATOM 741 O O . ASP A 1 90 ? -13.887 -3.377 20.818 1.00 69.69 90 ASP A O 1
ATOM 745 N N . THR A 1 91 ? -13.534 -5.560 21.212 1.00 60.88 91 THR A N 1
ATOM 746 C CA . THR A 1 91 ? -14.939 -5.962 21.081 1.00 60.88 91 THR A CA 1
ATOM 747 C C . THR A 1 91 ? -15.697 -5.863 22.404 1.00 60.88 91 THR A C 1
ATOM 749 O O . THR A 1 91 ? -16.875 -6.213 22.443 1.00 60.88 91 THR A O 1
ATOM 752 N N . GLU A 1 92 ? -15.031 -5.451 23.494 1.00 59.22 92 GLU A N 1
ATOM 753 C CA . GLU A 1 92 ? -15.537 -5.381 24.877 1.00 59.22 92 GLU A CA 1
ATOM 754 C C . GLU A 1 92 ? -16.180 -6.700 25.358 1.00 59.22 92 GLU A C 1
ATOM 756 O O . GLU A 1 92 ? -16.878 -6.759 26.372 1.00 59.22 92 GLU A O 1
ATOM 761 N N . THR A 1 93 ? -15.925 -7.797 24.637 1.00 56.12 93 THR A N 1
ATOM 762 C CA . THR A 1 93 ? -16.552 -9.097 24.843 1.00 56.12 93 THR A CA 1
ATOM 763 C C . THR A 1 93 ? -15.520 -10.040 25.451 1.00 56.12 93 THR A C 1
ATOM 765 O O . THR A 1 93 ? -14.765 -10.712 24.752 1.00 56.12 93 THR A O 1
ATOM 768 N N . GLN A 1 94 ? -15.469 -10.097 26.784 1.00 50.69 94 GLN A N 1
ATOM 769 C CA . GLN A 1 94 ? -14.627 -11.067 27.482 1.00 50.69 94 GLN A CA 1
ATOM 770 C C . GLN A 1 94 ? -15.242 -12.461 27.353 1.00 50.69 94 GLN A C 1
ATOM 772 O O . GLN A 1 94 ? -16.273 -12.757 27.960 1.00 50.69 94 GLN A O 1
ATOM 777 N N . THR A 1 95 ? -14.612 -13.334 26.569 1.00 56.00 95 THR A N 1
ATOM 778 C CA . THR A 1 95 ? -15.003 -14.746 26.527 1.00 56.00 95 THR A CA 1
ATOM 779 C C . THR A 1 95 ? -14.099 -15.561 27.460 1.00 56.00 95 THR A C 1
ATOM 781 O O . THR A 1 95 ? -12.883 -15.365 27.450 1.00 56.00 95 THR A O 1
ATOM 784 N N . PRO A 1 96 ? -14.634 -16.528 28.227 1.00 54.22 96 PRO A N 1
ATOM 785 C CA . PRO A 1 96 ? -13.812 -17.452 29.016 1.00 54.22 96 PRO A CA 1
ATOM 786 C C . PRO A 1 96 ? -12.963 -18.412 28.161 1.00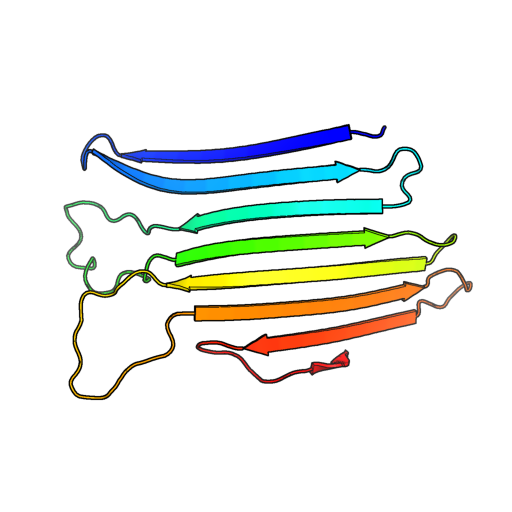 54.22 96 PRO A C 1
ATOM 788 O O . PRO A 1 96 ? -12.226 -19.227 28.709 1.00 54.22 96 PRO A O 1
ATOM 791 N N . LEU A 1 97 ? -13.119 -18.376 26.832 1.00 56.66 97 LEU A N 1
ATOM 792 C CA . LEU A 1 97 ? -12.636 -19.389 25.892 1.00 56.66 97 LEU A CA 1
ATOM 793 C C . LEU A 1 97 ? -11.220 -19.115 25.356 1.00 56.66 97 LEU A C 1
ATOM 795 O O . LEU A 1 97 ? -10.663 -19.986 24.691 1.00 56.66 97 LEU A O 1
ATOM 799 N N . GLY A 1 98 ? -10.617 -17.964 25.674 1.00 57.25 98 GLY A N 1
ATOM 800 C CA . GLY A 1 98 ? -9.216 -17.658 25.365 1.00 57.25 98 GLY A CA 1
ATOM 801 C C . GLY A 1 98 ? -8.984 -16.243 24.832 1.00 57.25 98 GLY A C 1
ATOM 802 O O . GLY A 1 98 ? -9.923 -15.482 24.609 1.00 57.25 98 GLY A O 1
ATOM 803 N N . VAL A 1 99 ? -7.705 -15.905 24.639 1.00 60.38 99 VAL A N 1
ATOM 804 C CA . VAL A 1 99 ? -7.263 -14.707 23.909 1.00 60.38 99 VAL A CA 1
ATOM 805 C C . VAL A 1 99 ? -7.232 -15.059 22.423 1.00 60.38 99 VAL A C 1
ATOM 807 O O . VAL A 1 99 ? -6.599 -16.045 22.042 1.00 60.38 99 VAL A O 1
ATOM 810 N N . PHE A 1 100 ? -7.932 -14.284 21.599 1.00 68.19 100 PHE A N 1
ATOM 811 C CA . PHE A 1 100 ? -7.970 -14.464 20.148 1.00 68.19 100 PHE A CA 1
ATOM 812 C C . PHE A 1 100 ? -7.062 -13.442 19.467 1.00 68.19 100 PHE A C 1
ATOM 814 O O . PHE A 1 100 ? -6.893 -12.337 19.974 1.00 68.19 100 PHE A O 1
ATOM 821 N N . GLU A 1 101 ? -6.490 -13.818 18.323 1.00 76.56 101 GLU A N 1
ATOM 822 C CA . GLU A 1 101 ? -5.694 -12.908 17.498 1.00 76.56 101 GLU A CA 1
ATOM 823 C C . GLU A 1 101 ? -6.582 -11.759 16.993 1.00 76.56 101 GLU A C 1
ATOM 825 O O . GLU A 1 101 ? -7.585 -11.990 16.315 1.00 76.56 101 GLU A O 1
ATOM 830 N N . ASP A 1 102 ? -6.211 -10.527 17.323 1.00 81.62 102 ASP A N 1
ATOM 831 C CA . ASP A 1 102 ? -6.926 -9.295 16.980 1.00 81.62 102 ASP A CA 1
ATOM 832 C C . ASP A 1 102 ? -6.266 -8.539 15.819 1.00 81.62 102 ASP A C 1
ATOM 834 O O . ASP A 1 102 ? -6.784 -7.526 15.353 1.00 81.62 102 ASP A O 1
ATOM 838 N N . GLY A 1 103 ? -5.155 -9.048 15.290 1.00 85.75 103 GLY A N 1
ATOM 839 C CA . GLY A 1 103 ? -4.385 -8.381 14.255 1.00 85.75 103 GLY A CA 1
ATOM 840 C C . GLY A 1 103 ? -3.813 -9.316 13.203 1.00 85.75 103 GLY A C 1
ATOM 841 O O . GLY A 1 103 ? -3.948 -10.538 13.228 1.00 85.75 103 GLY A O 1
ATOM 842 N N . GLY A 1 104 ? -3.179 -8.710 12.210 1.00 91.31 104 GLY A N 1
ATOM 843 C CA . GLY A 1 104 ? -2.570 -9.454 11.126 1.00 91.31 104 GLY A CA 1
ATOM 844 C C . GLY A 1 104 ? -1.744 -8.589 10.198 1.00 91.31 104 GLY A C 1
ATOM 845 O O . GLY A 1 104 ? -1.699 -7.359 10.294 1.00 91.31 104 GLY A O 1
ATOM 846 N N . TRP A 1 105 ? -1.081 -9.250 9.262 1.00 93.12 105 TRP A N 1
ATOM 847 C CA . TRP A 1 105 ? -0.320 -8.607 8.209 1.00 93.12 105 TRP A CA 1
ATOM 848 C C . TRP A 1 105 ? -0.377 -9.416 6.921 1.00 93.12 105 TRP A C 1
ATOM 850 O O . TRP A 1 105 ? -0.562 -10.629 6.920 1.00 93.12 105 TRP A O 1
ATOM 860 N N . SER A 1 106 ? -0.185 -8.734 5.802 1.00 94.12 106 SER A N 1
ATOM 861 C CA . SER A 1 106 ? 0.021 -9.354 4.499 1.00 94.12 106 SER A CA 1
ATOM 862 C C . SER A 1 106 ? 1.048 -8.540 3.743 1.00 94.12 106 SER A C 1
ATOM 864 O O . SER A 1 106 ? 1.010 -7.312 3.782 1.00 94.12 106 SER A O 1
ATOM 866 N N . TRP A 1 107 ? 1.935 -9.207 3.019 1.00 95.50 107 TRP A N 1
ATOM 867 C CA . TRP A 1 107 ? 2.799 -8.560 2.045 1.00 95.50 107 TRP A CA 1
ATOM 868 C C . TRP A 1 107 ? 2.949 -9.418 0.798 1.00 95.50 107 TRP A C 1
ATOM 870 O O . TRP A 1 107 ? 2.789 -10.640 0.826 1.00 95.50 107 TRP A O 1
ATOM 880 N N . SER A 1 108 ? 3.268 -8.758 -0.304 1.00 96.19 108 SER A N 1
ATOM 881 C CA . SER A 1 108 ? 3.684 -9.404 -1.534 1.00 96.19 108 SER A CA 1
ATOM 882 C C . SER A 1 108 ? 4.852 -8.678 -2.171 1.00 96.19 108 SER A C 1
ATOM 884 O O . SER A 1 108 ? 5.055 -7.472 -1.991 1.00 96.19 108 SER A O 1
ATOM 886 N N . ALA A 1 109 ? 5.638 -9.440 -2.915 1.00 97.25 109 ALA A N 1
ATOM 887 C CA . ALA A 1 109 ? 6.694 -8.928 -3.761 1.00 97.25 109 ALA A CA 1
ATOM 888 C C . ALA A 1 109 ? 6.709 -9.720 -5.062 1.00 97.25 109 ALA A C 1
ATOM 890 O O . ALA A 1 109 ? 6.608 -10.945 -5.056 1.00 97.25 109 ALA A O 1
ATOM 891 N N . GLY A 1 110 ? 6.868 -9.015 -6.171 1.00 97.19 110 GLY A N 1
ATOM 892 C CA . GLY A 1 110 ? 6.866 -9.629 -7.483 1.00 97.19 110 GLY A CA 1
ATOM 893 C C . GLY A 1 110 ? 7.511 -8.753 -8.536 1.00 97.19 110 GLY A C 1
ATOM 894 O O . GLY A 1 110 ? 7.882 -7.600 -8.291 1.00 97.19 110 GLY A O 1
ATOM 895 N N . GLY A 1 111 ? 7.651 -9.310 -9.729 1.00 97.44 111 GLY A N 1
ATOM 896 C CA . GLY A 1 111 ? 8.253 -8.628 -10.857 1.00 97.44 111 GLY A CA 1
ATOM 897 C C . GLY A 1 111 ? 7.619 -9.048 -12.168 1.00 97.44 111 GLY A C 1
ATOM 898 O O . GLY A 1 111 ? 7.415 -10.232 -12.404 1.00 97.44 111 GLY A O 1
ATOM 899 N N . THR A 1 112 ? 7.371 -8.068 -13.033 1.00 97.44 112 THR A N 1
ATOM 900 C CA . THR A 1 112 ? 6.917 -8.302 -14.404 1.00 97.44 112 THR A CA 1
ATOM 901 C C . THR A 1 112 ? 7.986 -7.822 -15.375 1.00 97.44 112 THR A C 1
ATOM 903 O O . THR A 1 112 ? 8.419 -6.669 -15.288 1.00 97.44 112 THR A O 1
ATOM 906 N N . TYR A 1 113 ? 8.373 -8.664 -16.330 1.00 97.12 113 TYR A N 1
ATOM 907 C CA . TYR A 1 113 ? 9.262 -8.309 -17.428 1.00 97.12 113 TYR A CA 1
ATOM 908 C C . TYR A 1 113 ? 8.584 -8.506 -18.786 1.00 97.12 113 TYR A C 1
ATOM 910 O O . TYR A 1 113 ? 8.266 -9.623 -19.184 1.00 97.12 113 TYR A O 1
ATOM 918 N N . ALA A 1 114 ? 8.412 -7.406 -19.517 1.00 94.88 114 ALA A N 1
ATOM 919 C CA . ALA A 1 114 ? 7.808 -7.346 -20.849 1.00 94.88 114 ALA A CA 1
ATOM 920 C C . ALA A 1 114 ? 8.805 -6.857 -21.922 1.00 94.88 114 ALA A C 1
ATOM 922 O O . ALA A 1 114 ? 8.428 -6.200 -22.889 1.00 94.88 114 ALA A O 1
ATOM 923 N N . GLY A 1 115 ? 10.103 -7.121 -21.736 1.00 89.00 115 GLY A N 1
ATOM 924 C CA . GLY A 1 115 ? 11.151 -6.700 -22.677 1.00 89.00 115 GLY A CA 1
ATOM 925 C C . GLY A 1 115 ? 11.402 -7.665 -23.843 1.00 89.00 115 GLY A C 1
ATOM 926 O O . GLY A 1 115 ? 12.212 -7.361 -24.717 1.00 89.00 115 GLY A O 1
ATOM 927 N N . VAL A 1 116 ? 10.726 -8.820 -23.880 1.00 89.06 116 VAL A N 1
ATOM 928 C CA . VAL A 1 116 ? 10.947 -9.876 -24.880 1.00 89.06 116 VAL A CA 1
ATOM 929 C C . VAL A 1 116 ? 9.713 -10.024 -25.764 1.00 89.06 116 VAL A C 1
ATOM 931 O O . VAL A 1 116 ? 8.772 -10.682 -25.359 1.00 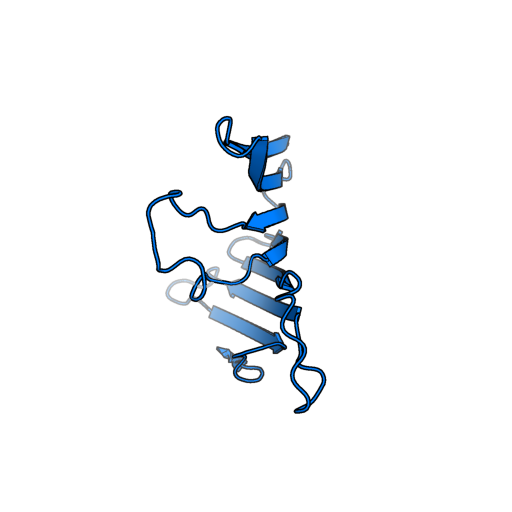89.06 116 VAL A O 1
ATOM 934 N N . ARG A 1 117 ? 9.729 -9.462 -26.982 1.00 85.62 117 ARG A N 1
ATOM 935 C CA . ARG A 1 117 ? 8.663 -9.556 -28.016 1.00 85.62 117 ARG A CA 1
ATOM 936 C C . ARG A 1 117 ? 7.298 -10.068 -27.506 1.00 85.62 117 ARG A C 1
ATOM 938 O O . ARG A 1 117 ? 6.602 -9.346 -26.811 1.00 85.62 117 ARG A O 1
ATOM 945 N N . ASN A 1 118 ? 6.917 -11.294 -27.860 1.00 91.75 118 ASN A N 1
ATOM 946 C CA . ASN A 1 118 ? 5.587 -11.857 -27.609 1.00 91.75 118 ASN A CA 1
ATOM 947 C C . ASN A 1 118 ? 5.471 -12.532 -26.229 1.00 91.75 118 ASN A C 1
ATOM 949 O O . ASN A 1 118 ? 4.576 -13.349 -26.030 1.00 91.75 118 ASN A O 1
ATOM 953 N N . PHE A 1 119 ? 6.392 -12.246 -25.307 1.00 93.50 119 PHE A N 1
ATOM 954 C CA . PHE A 1 119 ? 6.473 -12.878 -23.998 1.00 93.50 119 PHE A CA 1
ATOM 955 C C . PHE A 1 119 ? 6.424 -11.836 -22.883 1.00 93.50 119 PHE A C 1
ATOM 957 O O . PHE A 1 119 ? 7.083 -10.796 -22.928 1.00 93.50 119 PHE A O 1
ATOM 964 N N . VAL A 1 120 ? 5.664 -12.165 -21.846 1.00 95.69 120 VAL A N 1
ATOM 965 C CA . VAL A 1 120 ? 5.658 -11.455 -20.571 1.00 95.69 120 VAL A CA 1
ATOM 966 C C . VAL A 1 120 ? 5.969 -12.485 -19.502 1.00 95.69 120 VAL A C 1
ATOM 968 O O . VAL A 1 120 ? 5.318 -13.525 -19.441 1.00 95.69 120 VAL A O 1
ATOM 971 N N . PHE A 1 121 ? 6.979 -12.201 -18.692 1.00 96.06 121 PHE A N 1
ATOM 972 C CA . PHE A 1 121 ? 7.303 -12.995 -17.516 1.00 96.06 121 PHE A CA 1
ATOM 973 C C . PHE A 1 121 ? 6.759 -12.276 -16.294 1.00 96.06 121 PHE A C 1
ATOM 975 O O . PHE A 1 121 ? 6.990 -11.076 -16.147 1.00 96.06 121 PHE A O 1
ATOM 982 N N . ASP A 1 122 ? 6.058 -12.999 -15.435 1.00 96.06 122 ASP A N 1
ATOM 983 C CA . ASP A 1 122 ? 5.55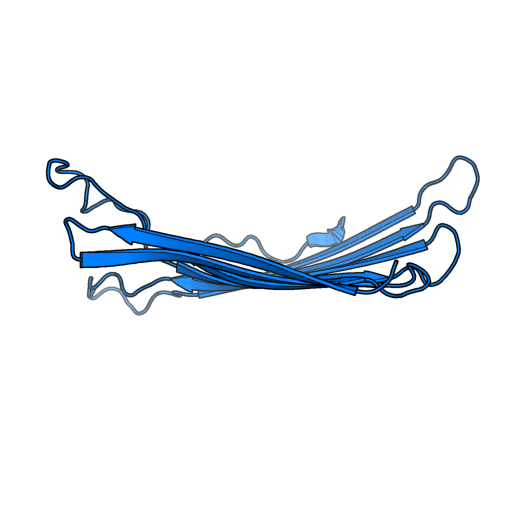4 -12.500 -14.164 1.00 96.06 122 ASP A CA 1
ATOM 984 C C . ASP A 1 122 ? 5.884 -13.524 -13.081 1.00 96.06 122 ASP A C 1
ATOM 986 O O . ASP A 1 122 ? 5.870 -14.726 -13.343 1.00 96.06 122 ASP A O 1
ATOM 990 N N . ALA A 1 123 ? 6.268 -13.038 -11.909 1.00 96.12 123 ALA A N 1
ATOM 991 C CA . ALA A 1 123 ? 6.503 -13.868 -10.741 1.00 96.12 123 ALA A CA 1
ATOM 992 C C . ALA A 1 123 ? 6.095 -13.080 -9.505 1.00 96.12 123 ALA A C 1
ATOM 994 O O . ALA A 1 123 ? 6.530 -11.933 -9.337 1.00 96.12 123 ALA A O 1
ATOM 995 N N . ASN A 1 124 ? 5.305 -13.695 -8.629 1.00 94.56 124 ASN A N 1
ATOM 996 C CA . ASN A 1 124 ? 4.842 -13.054 -7.411 1.00 94.56 124 ASN A CA 1
ATOM 997 C C . ASN A 1 124 ? 4.880 -14.008 -6.212 1.00 94.56 124 ASN A C 1
ATOM 999 O O . ASN A 1 124 ? 4.523 -15.180 -6.291 1.00 94.56 124 ASN A O 1
ATOM 1003 N N . TYR A 1 125 ? 5.286 -13.471 -5.066 1.00 94.31 125 TYR A N 1
ATOM 1004 C CA . TYR A 1 125 ? 5.231 -14.154 -3.782 1.00 94.31 125 TYR A CA 1
ATOM 1005 C C . TYR A 1 125 ? 4.360 -13.370 -2.813 1.00 94.31 125 TYR A C 1
ATOM 1007 O O . TYR A 1 125 ? 4.477 -12.145 -2.718 1.00 94.31 125 TYR A O 1
ATOM 1015 N N . ARG A 1 126 ? 3.512 -14.080 -2.065 1.00 94.69 126 ARG A N 1
ATOM 1016 C CA . ARG A 1 126 ? 2.656 -13.505 -1.026 1.00 94.69 126 ARG A CA 1
ATOM 1017 C C . ARG A 1 126 ? 2.795 -14.275 0.279 1.00 94.69 126 ARG A C 1
ATOM 1019 O O . ARG A 1 126 ? 2.705 -15.501 0.311 1.00 94.69 126 ARG A O 1
ATOM 1026 N N . ALA A 1 127 ? 2.896 -13.531 1.373 1.00 92.25 127 ALA A N 1
ATOM 1027 C CA . ALA A 1 127 ? 2.795 -14.058 2.724 1.00 92.25 127 ALA A CA 1
ATOM 1028 C C . ALA A 1 127 ? 1.770 -13.254 3.526 1.00 92.25 127 ALA A C 1
ATOM 1030 O O . ALA A 1 127 ? 1.704 -12.030 3.418 1.00 92.25 127 ALA A O 1
ATOM 1031 N N . GLN A 1 128 ? 0.974 -13.951 4.333 1.00 93.31 128 GLN A N 1
ATOM 1032 C CA . GLN A 1 128 ? -0.054 -13.348 5.171 1.00 93.31 128 GLN A CA 1
ATOM 1033 C C . GLN A 1 128 ? -0.222 -14.113 6.484 1.00 93.31 128 GLN A C 1
ATOM 1035 O O . GLN A 1 128 ? -0.013 -15.327 6.541 1.00 93.31 128 GLN A O 1
ATOM 1040 N N . PHE A 1 129 ? -0.609 -13.383 7.520 1.00 90.25 129 PHE A N 1
ATOM 1041 C CA . PHE A 1 129 ? -0.897 -13.863 8.862 1.00 90.25 129 PHE A CA 1
ATOM 1042 C C . PHE A 1 129 ? -2.065 -13.061 9.445 1.00 90.25 129 PHE A C 1
ATOM 1044 O O . PHE A 1 129 ? -2.178 -11.862 9.194 1.00 90.25 129 PHE A O 1
ATOM 1051 N N . GLY A 1 130 ? -2.911 -13.716 10.234 1.00 84.62 130 GLY A N 1
ATOM 1052 C CA . GLY A 1 130 ? -4.032 -13.097 10.937 1.00 84.62 130 GLY A CA 1
ATOM 1053 C C . GLY A 1 130 ? -5.343 -13.869 10.759 1.00 84.62 130 GLY A C 1
ATOM 1054 O O . GLY A 1 130 ? -5.381 -14.889 10.057 1.00 84.62 130 GLY A O 1
ATOM 1055 N N . PRO A 1 131 ? -6.431 -13.396 11.384 1.00 76.25 131 PRO A N 1
ATOM 1056 C CA . PRO A 1 131 ? -7.742 -14.029 11.301 1.00 76.25 131 PRO A CA 1
ATOM 1057 C C . PRO A 1 131 ? -8.206 -14.216 9.849 1.00 76.25 131 PRO A C 1
ATOM 1059 O O . PRO A 1 131 ? -8.249 -13.267 9.069 1.00 76.25 131 PRO A O 1
ATOM 1062 N N . GLY A 1 132 ? -8.549 -15.453 9.472 1.00 68.56 132 GLY A N 1
ATOM 1063 C CA . GLY A 1 132 ? -9.017 -15.787 8.119 1.00 68.56 132 GLY A CA 1
ATOM 1064 C C . GLY A 1 132 ? -7.921 -15.909 7.049 1.00 68.56 132 GLY A C 1
ATOM 1065 O O . GLY A 1 132 ? -8.242 -16.063 5.871 1.00 68.56 132 GLY A O 1
ATOM 1066 N N . ALA A 1 133 ? -6.638 -15.868 7.420 1.00 69.44 133 ALA A N 1
ATOM 1067 C CA . ALA A 1 133 ? -5.543 -16.022 6.469 1.00 69.44 133 ALA A CA 1
ATOM 1068 C C . ALA A 1 133 ? -5.372 -17.484 5.995 1.00 69.44 133 ALA A C 1
ATOM 1070 O O . ALA A 1 133 ? -5.196 -18.390 6.807 1.00 69.44 133 ALA A O 1
ATOM 1071 N N . SER A 1 134 ? -5.320 -17.718 4.676 1.00 55.00 134 SER A N 1
ATOM 1072 C CA . SER A 1 134 ? -4.683 -18.916 4.102 1.00 55.00 134 SER A CA 1
ATOM 1073 C C . SER A 1 134 ? -3.168 -18.702 4.006 1.00 55.00 134 SER A C 1
ATOM 1075 O O . SER A 1 134 ? -2.727 -17.634 3.583 1.00 55.00 134 SER A O 1
ATOM 1077 N N . SER A 1 135 ? -2.362 -19.680 4.414 1.00 58.12 135 SER A N 1
ATOM 1078 C CA . SER A 1 135 ? -0.892 -19.603 4.419 1.00 58.12 135 SER A CA 1
ATOM 1079 C C . SER A 1 135 ? -0.279 -19.312 3.035 1.00 58.12 135 SER A C 1
ATOM 1081 O O . SER A 1 135 ? -0.901 -19.600 2.018 1.00 58.12 135 SER A O 1
ATOM 1083 N N . GLN A 1 136 ? 0.939 -18.747 3.056 1.00 70.50 136 GLN A N 1
ATOM 1084 C CA . GLN A 1 136 ? 1.847 -18.340 1.958 1.00 70.50 136 GLN A CA 1
ATOM 1085 C C . GLN A 1 136 ? 1.607 -18.983 0.574 1.00 70.50 136 GLN A C 1
ATOM 1087 O O . GLN A 1 136 ? 1.402 -20.191 0.479 1.00 70.50 136 GLN A O 1
ATOM 1092 N N . GLY A 1 137 ? 1.731 -18.193 -0.501 1.00 69.56 137 GLY A N 1
ATOM 1093 C CA . GLY A 1 137 ? 1.499 -18.638 -1.883 1.00 69.56 137 GLY A CA 1
ATOM 1094 C C . GLY A 1 137 ? 2.474 -18.048 -2.908 1.00 69.56 137 GLY A C 1
ATOM 1095 O O . GLY A 1 137 ? 3.076 -16.994 -2.679 1.00 69.56 137 GLY A O 1
ATOM 1096 N N . PHE A 1 138 ? 2.612 -18.752 -4.033 1.00 63.91 138 PHE A N 1
ATOM 1097 C CA . PHE A 1 138 ? 3.393 -18.368 -5.210 1.00 63.91 138 PHE A CA 1
ATOM 1098 C C . PHE A 1 138 ? 2.480 -18.412 -6.436 1.00 63.91 138 PHE A C 1
ATOM 1100 O O . PHE A 1 138 ? 1.742 -19.388 -6.580 1.00 63.91 138 PHE A O 1
ATOM 1107 N N . ASP A 1 139 ? 2.580 -17.400 -7.296 1.00 65.12 139 ASP A N 1
ATOM 1108 C CA . ASP A 1 139 ? 1.902 -17.317 -8.596 1.00 65.12 139 ASP A CA 1
ATOM 1109 C C . ASP A 1 139 ? 2.919 -17.015 -9.711 1.00 65.12 139 ASP A C 1
ATOM 1111 O O . ASP A 1 139 ? 3.871 -16.228 -9.454 1.00 65.12 139 ASP A O 1
#

Nearest PDB structures (foldseek):
  5vj8-assembly1_A  TM=4.259E-01  e=1.873E-01  Yersinia pestis
  1q9g-assembly1_A  TM=4.038E-01  e=1.092E-01  Escherichia coli
  2m07-assembly1_A  TM=3.216E-01  e=4.205E-01  Escherichia coli K-12
  2hdi-assembly1_A  TM=5.289E-01  e=3.264E+00  Escherichia coli
  3pgu-assembly1_A  TM=4.924E-01  e=3.635E+00  Escherichia coli K-12

Foldseek 3Di:
DWDKDKDKDWDADPVVRDTAKIKIKIWTADPVNQKIKMWMKIWHHDDDDPPDPCPLVDDFIKIKIKMKMWGDPDPQKIKIKIKMKMFTDDSVDDDPPDDFFRIKMKMKIKMWGPPDPPDIDIKMWMAMDTPPDDGIDID

Solvent-accessible surface area (backbone atoms only — not comparable to full-atom values): 7736 Å² total; per-residue (Å²): 119,51,49,78,48,78,51,70,50,74,41,73,42,82,88,80,70,41,78,45,36,33,38,40,36,42,34,41,34,37,71,83,65,42,33,39,38,38,40,36,42,36,39,46,45,80,83,76,64,96,86,53,89,59,68,86,74,53,72,75,30,34,40,36,40,38,40,37,39,38,35,40,90,48,86,46,34,39,41,39,37,38,35,36,39,40,37,51,50,88,79,88,70,88,58,98,86,63,91,73,82,54,40,35,39,36,38,38,44,33,38,39,39,55,69,47,88,100,46,72,48,71,42,39,40,39,45,45,47,41,80,91,54,69,72,62,51,77,91